Protein AF-A0A424P9Z9-F1 (afdb_monomer_lite)

Foldseek 3Di:
DVCVVVVHDPQVVCVQLVHPGCLVVVCVVVVHDHDPSSLVSCCVRPVVDDSQCVVQPPNRPCVVVVVVVVVVVVVVVVVVVVVVVPD

Radius of gyration: 18.65 Å; chains: 1; bounding box: 40×19×55 Å

pLDDT: mean 87.25, std 9.11, range [45.72, 95.5]

Structure (mmCIF, N/CA/C/O backbone):
data_AF-A0A424P9Z9-F1
#
_entry.id   AF-A0A424P9Z9-F1
#
loop_
_atom_site.group_PDB
_atom_site.id
_atom_site.type_symbol
_atom_site.label_atom_id
_atom_site.label_alt_id
_atom_site.label_comp_id
_atom_site.label_asym_id
_atom_site.label_entity_id
_atom_site.label_seq_id
_atom_site.pdbx_PDB_ins_code
_atom_site.Cartn_x
_atom_site.Cartn_y
_atom_site.Cartn_z
_atom_site.occupancy
_atom_site.B_iso_or_equiv
_atom_site.auth_seq_id
_atom_site.auth_comp_id
_atom_site.auth_asym_id
_atom_site.auth_atom_id
_atom_site.pdbx_PDB_model_num
ATOM 1 N N . MET A 1 1 ? 0.838 8.889 -0.546 1.00 72.38 1 MET A N 1
ATOM 2 C CA . MET A 1 1 ? 1.410 7.705 -1.234 1.00 72.38 1 MET A CA 1
ATOM 3 C C . MET A 1 1 ? 2.351 7.040 -0.249 1.00 72.38 1 MET A C 1
ATOM 5 O O . MET A 1 1 ? 3.078 7.777 0.401 1.00 72.38 1 MET A O 1
ATOM 9 N N . ILE A 1 2 ? 2.330 5.711 -0.129 1.00 85.56 2 ILE A N 1
ATOM 10 C CA . ILE A 1 2 ? 3.037 4.944 0.921 1.00 85.56 2 ILE A CA 1
ATOM 11 C C . ILE A 1 2 ? 4.490 5.403 1.104 1.00 85.56 2 ILE A C 1
ATOM 13 O O . ILE A 1 2 ? 4.909 5.700 2.210 1.00 85.56 2 ILE A O 1
ATOM 17 N N . ILE A 1 3 ? 5.213 5.598 0.001 1.00 89.06 3 ILE A N 1
ATOM 18 C CA . ILE A 1 3 ? 6.602 6.086 -0.032 1.00 89.06 3 ILE A CA 1
ATOM 19 C C . ILE A 1 3 ? 6.798 7.395 0.758 1.00 89.06 3 ILE A C 1
ATOM 21 O O . ILE A 1 3 ? 7.766 7.526 1.500 1.00 89.06 3 ILE A O 1
ATOM 25 N N . LYS A 1 4 ? 5.862 8.348 0.629 1.00 87.44 4 LYS A N 1
ATOM 26 C CA . LYS A 1 4 ? 5.898 9.628 1.356 1.00 87.44 4 LYS A CA 1
ATOM 27 C C . LYS A 1 4 ? 5.578 9.445 2.839 1.00 87.44 4 LYS A C 1
ATOM 29 O O . LYS A 1 4 ? 6.238 10.049 3.671 1.00 87.44 4 LYS A O 1
ATOM 34 N N . ASN A 1 5 ? 4.581 8.620 3.158 1.00 90.00 5 ASN A N 1
ATOM 35 C CA . ASN A 1 5 ? 4.153 8.383 4.539 1.00 90.00 5 ASN A CA 1
ATOM 36 C C . ASN A 1 5 ? 5.225 7.641 5.350 1.00 90.00 5 ASN A C 1
ATOM 38 O O . ASN A 1 5 ? 5.408 7.914 6.527 1.00 90.00 5 ASN A O 1
ATOM 42 N N . GLU A 1 6 ? 5.947 6.731 4.701 1.00 91.56 6 GLU A N 1
ATOM 43 C CA . GLU A 1 6 ? 7.033 5.951 5.297 1.00 91.56 6 GLU A CA 1
ATOM 44 C C . GLU A 1 6 ? 8.388 6.680 5.239 1.00 91.56 6 GLU A C 1
ATOM 46 O O . GLU A 1 6 ? 9.378 6.161 5.744 1.00 91.56 6 GLU A O 1
ATOM 51 N N . ASN A 1 7 ? 8.448 7.862 4.611 1.00 93.44 7 ASN A N 1
ATOM 52 C CA . ASN A 1 7 ? 9.656 8.669 4.415 1.00 93.44 7 ASN A CA 1
ATOM 53 C C . ASN A 1 7 ? 10.858 7.882 3.846 1.00 93.44 7 ASN A C 1
ATOM 55 O O . ASN A 1 7 ? 11.980 7.950 4.347 1.00 93.44 7 ASN A O 1
ATOM 59 N N . ILE A 1 8 ? 10.620 7.112 2.783 1.00 93.50 8 ILE A N 1
ATOM 60 C CA . ILE A 1 8 ? 11.632 6.287 2.104 1.00 93.50 8 ILE A CA 1
ATOM 61 C C . ILE A 1 8 ? 11.702 6.623 0.617 1.00 93.50 8 ILE A C 1
ATOM 63 O O . ILE A 1 8 ? 10.766 7.169 0.045 1.00 93.50 8 ILE A O 1
ATOM 67 N N . SER A 1 9 ? 12.804 6.278 -0.050 1.00 92.50 9 SER A N 1
ATOM 68 C CA . SER A 1 9 ? 12.895 6.406 -1.510 1.00 92.50 9 SER A CA 1
ATOM 69 C C . SER A 1 9 ? 12.152 5.272 -2.227 1.00 92.50 9 SER A C 1
ATOM 71 O O . SER A 1 9 ? 11.955 4.193 -1.668 1.00 92.50 9 SER A O 1
ATOM 73 N N . VAL A 1 10 ? 11.799 5.474 -3.504 1.00 90.50 10 VAL A N 1
ATOM 74 C CA . VAL A 1 10 ? 11.210 4.419 -4.360 1.00 90.50 10 VAL A CA 1
ATOM 75 C C . VAL A 1 10 ? 12.104 3.177 -4.393 1.00 90.50 10 VAL A C 1
ATOM 77 O O . VAL A 1 10 ? 11.622 2.064 -4.218 1.00 90.50 10 VAL A O 1
ATOM 80 N N . ALA A 1 11 ? 13.419 3.363 -4.530 1.00 90.81 11 ALA A N 1
ATOM 81 C CA . ALA A 1 11 ? 14.373 2.258 -4.539 1.00 90.81 11 ALA A CA 1
ATOM 82 C C . ALA A 1 11 ? 14.429 1.517 -3.191 1.00 90.81 11 ALA A C 1
ATOM 84 O O . ALA A 1 11 ? 14.556 0.295 -3.160 1.00 90.81 11 ALA A O 1
ATOM 85 N N . ALA A 1 12 ? 14.341 2.237 -2.067 1.00 91.69 12 ALA A N 1
ATOM 86 C CA . ALA A 1 12 ? 14.277 1.612 -0.748 1.00 91.69 12 ALA A CA 1
ATOM 87 C C . ALA A 1 12 ? 12.973 0.824 -0.560 1.00 91.69 12 ALA A C 1
ATOM 89 O O . ALA A 1 12 ? 13.009 -0.284 -0.029 1.00 91.69 12 ALA A O 1
ATOM 90 N N . PHE A 1 13 ? 11.853 1.356 -1.052 1.00 92.81 13 PHE A N 1
ATOM 91 C CA . PHE A 1 13 ? 10.563 0.674 -1.046 1.00 92.81 13 PHE A CA 1
ATOM 92 C C . PHE A 1 13 ? 10.595 -0.622 -1.864 1.00 92.81 13 PHE A C 1
ATOM 94 O O . PHE A 1 13 ? 10.247 -1.671 -1.334 1.00 92.81 13 PHE A O 1
ATOM 101 N N . GLU A 1 14 ? 11.087 -0.577 -3.109 1.00 91.50 14 GLU A N 1
ATOM 102 C CA . GLU A 1 14 ? 11.216 -1.760 -3.976 1.00 91.50 14 GLU A CA 1
ATOM 103 C C . GLU A 1 14 ? 12.064 -2.861 -3.326 1.00 91.50 14 GLU A C 1
ATOM 105 O O . GLU A 1 14 ? 11.666 -4.026 -3.323 1.00 91.50 14 GLU A O 1
ATOM 110 N N . ARG A 1 15 ? 13.192 -2.488 -2.702 1.00 91.62 15 ARG A N 1
ATOM 111 C CA . ARG A 1 15 ? 14.024 -3.433 -1.940 1.00 91.62 15 ARG A CA 1
ATOM 112 C C . ARG A 1 15 ? 13.276 -4.030 -0.751 1.00 91.62 15 ARG A C 1
ATOM 114 O O . ARG A 1 15 ? 13.382 -5.228 -0.520 1.00 91.62 15 ARG A O 1
ATOM 121 N N . LYS A 1 16 ? 12.529 -3.212 -0.002 1.00 91.50 16 LYS A N 1
ATOM 122 C CA . LYS A 1 16 ? 11.817 -3.648 1.208 1.00 91.50 16 LYS A CA 1
ATOM 123 C C . LYS A 1 16 ? 10.703 -4.651 0.906 1.00 91.50 16 LYS A C 1
ATOM 125 O O . LYS A 1 16 ? 10.500 -5.560 1.701 1.00 91.50 16 LYS A O 1
ATOM 130 N N . ILE A 1 17 ? 10.019 -4.507 -0.227 1.00 91.81 17 ILE A N 1
ATOM 131 C CA . ILE A 1 17 ? 8.957 -5.434 -0.653 1.00 91.81 17 ILE A CA 1
ATOM 132 C C . ILE A 1 17 ? 9.469 -6.568 -1.557 1.00 91.81 17 ILE A C 1
ATOM 134 O O . ILE A 1 17 ? 8.673 -7.353 -2.063 1.00 91.81 17 ILE A O 1
ATOM 138 N N . GLY A 1 18 ? 10.783 -6.640 -1.799 1.00 88.56 18 GLY A N 1
ATOM 139 C CA . GLY A 1 18 ? 11.409 -7.729 -2.553 1.00 88.56 18 GLY A CA 1
ATOM 140 C C . GLY A 1 18 ? 11.001 -7.808 -4.026 1.00 88.56 18 GLY A C 1
ATOM 141 O O . GLY A 1 18 ? 11.009 -8.894 -4.599 1.00 88.56 18 GLY A O 1
ATOM 142 N N . VAL A 1 19 ? 10.630 -6.686 -4.650 1.00 85.69 19 VAL A N 1
ATOM 143 C CA . VAL A 1 19 ? 10.266 -6.653 -6.078 1.00 85.69 19 VAL A CA 1
ATOM 144 C C . VAL A 1 19 ? 11.461 -6.255 -6.931 1.00 85.69 19 VAL A C 1
ATOM 146 O O . VAL A 1 19 ? 12.377 -5.573 -6.467 1.00 85.69 19 VAL A O 1
ATOM 149 N N . GLY A 1 20 ? 11.457 -6.677 -8.199 1.00 78.31 20 GLY A N 1
ATOM 150 C CA . GLY A 1 20 ? 12.536 -6.371 -9.135 1.00 78.31 20 GLY A CA 1
ATOM 151 C C . GLY A 1 20 ? 12.821 -4.870 -9.190 1.00 78.31 20 GLY A C 1
ATOM 152 O O . GLY A 1 20 ? 11.888 -4.062 -9.275 1.00 78.31 20 GLY A O 1
ATOM 153 N N . ARG A 1 21 ? 14.110 -4.504 -9.149 1.00 73.75 21 ARG A N 1
ATOM 154 C CA . ARG A 1 21 ? 14.573 -3.113 -9.282 1.00 73.75 21 ARG A CA 1
ATOM 15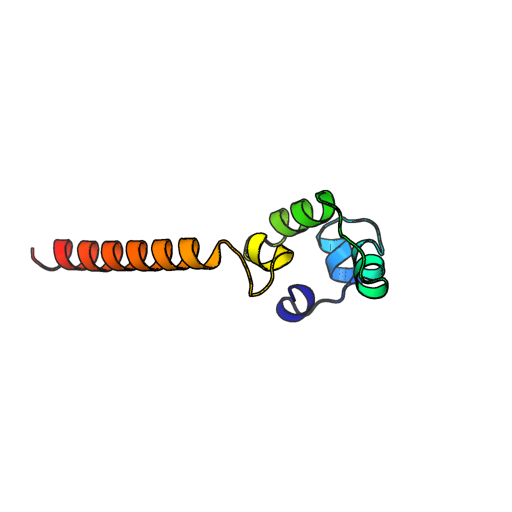5 C C . ARG A 1 21 ? 13.875 -2.459 -10.475 1.00 73.75 21 ARG A C 1
ATOM 157 O O . ARG A 1 21 ? 13.876 -3.015 -11.569 1.00 73.75 21 ARG A O 1
ATOM 164 N N . ASN A 1 22 ? 13.318 -1.273 -10.262 1.00 80.44 22 ASN A N 1
ATOM 165 C CA . ASN A 1 22 ? 12.590 -0.466 -11.240 1.00 80.44 22 ASN A CA 1
ATOM 166 C C . ASN A 1 22 ? 11.181 -0.938 -11.625 1.00 80.44 22 ASN A C 1
ATOM 168 O O . ASN A 1 22 ? 10.596 -0.323 -12.521 1.00 80.44 22 ASN A O 1
ATOM 172 N N . SER A 1 23 ? 10.611 -1.965 -10.987 1.00 82.94 23 SER A N 1
ATOM 173 C CA . SER A 1 23 ? 9.230 -2.391 -11.272 1.00 82.94 23 SER A CA 1
ATOM 174 C C . SER A 1 23 ? 8.228 -1.274 -10.977 1.00 82.94 23 SER A C 1
ATOM 176 O O . SER A 1 23 ? 7.373 -0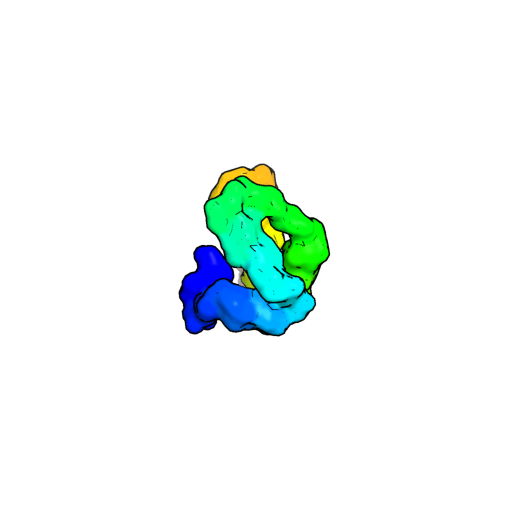.956 -11.800 1.00 82.94 23 SER A O 1
ATOM 178 N N . LEU A 1 24 ? 8.369 -0.627 -9.820 1.00 88.00 24 LEU A N 1
ATOM 179 C CA . LEU A 1 24 ? 7.524 0.489 -9.422 1.00 88.00 24 LEU A CA 1
ATOM 180 C C . LEU A 1 24 ? 8.021 1.798 -10.039 1.00 88.00 24 LEU A C 1
ATOM 182 O O . LEU A 1 24 ? 7.215 2.583 -10.527 1.00 88.00 24 LEU A O 1
ATOM 186 N N . SER A 1 25 ? 9.337 2.027 -10.069 1.00 87.06 25 SER A N 1
ATOM 187 C CA . SER A 1 25 ? 9.919 3.241 -10.663 1.00 87.06 25 SER A CA 1
ATOM 188 C C . SER A 1 25 ? 9.521 3.414 -12.134 1.00 87.06 25 SER A C 1
ATOM 190 O O . SER A 1 25 ? 9.128 4.504 -12.554 1.00 87.06 25 SER A O 1
ATOM 192 N N . SER A 1 26 ? 9.557 2.333 -12.919 1.00 87.75 26 SER A N 1
ATOM 193 C CA . SER A 1 26 ? 9.148 2.373 -14.327 1.00 87.75 26 SER A CA 1
ATOM 194 C C . SER A 1 26 ? 7.644 2.541 -14.477 1.00 87.75 26 SER A C 1
ATOM 196 O O . SER A 1 26 ? 7.225 3.331 -15.318 1.00 87.75 26 SER A O 1
ATOM 198 N N . ALA A 1 27 ? 6.840 1.880 -13.638 1.00 89.00 27 ALA A N 1
ATOM 199 C CA . ALA A 1 27 ? 5.390 2.048 -13.666 1.00 89.00 27 ALA A CA 1
ATOM 200 C C . ALA A 1 27 ? 4.967 3.492 -13.359 1.00 89.00 27 ALA A C 1
ATOM 202 O O . ALA A 1 27 ? 4.142 4.060 -14.071 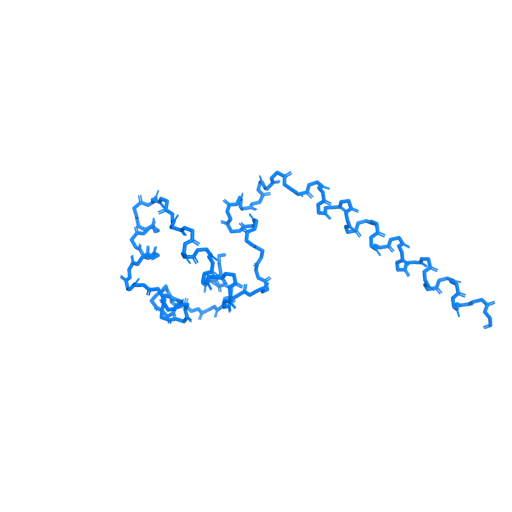1.00 89.00 27 ALA A O 1
ATOM 203 N N . LEU A 1 28 ? 5.594 4.124 -12.360 1.00 87.69 28 LEU A N 1
ATOM 204 C CA . LEU A 1 28 ? 5.352 5.526 -12.014 1.00 87.69 28 LEU A CA 1
ATOM 205 C C . LEU A 1 28 ? 5.782 6.479 -13.133 1.00 87.69 28 LEU A C 1
ATOM 207 O O . LEU A 1 28 ? 5.033 7.392 -13.474 1.00 87.69 28 LEU A O 1
ATOM 211 N N . ARG A 1 29 ? 6.967 6.263 -13.720 1.00 89.81 29 ARG A N 1
ATOM 212 C CA . ARG A 1 29 ? 7.489 7.097 -14.814 1.00 89.81 29 ARG A CA 1
ATOM 213 C C . ARG A 1 29 ? 6.621 7.005 -16.069 1.00 89.81 29 ARG A C 1
ATOM 215 O O . ARG A 1 29 ? 6.335 8.025 -16.686 1.00 89.81 29 ARG A O 1
ATOM 222 N N . ASN A 1 30 ? 6.196 5.796 -16.425 1.00 92.12 30 ASN A N 1
ATOM 223 C CA . ASN A 1 30 ? 5.467 5.526 -17.663 1.00 92.12 30 ASN A CA 1
ATOM 224 C C . ASN A 1 30 ? 3.944 5.628 -17.500 1.00 92.12 30 ASN A C 1
ATOM 226 O O . ASN A 1 30 ? 3.225 5.450 -18.479 1.00 92.12 30 ASN A O 1
ATOM 230 N N . LYS A 1 31 ? 3.446 5.880 -16.280 1.00 87.69 31 LYS A N 1
ATOM 231 C CA . LYS A 1 31 ? 2.015 5.832 -15.934 1.00 87.69 31 LYS A CA 1
ATOM 232 C C . LYS A 1 31 ? 1.354 4.512 -16.364 1.00 87.69 31 LYS A C 1
ATOM 234 O O . LYS A 1 31 ? 0.230 4.507 -16.857 1.00 87.69 31 LYS A O 1
ATOM 239 N N . SER A 1 32 ? 2.067 3.397 -16.211 1.00 88.94 32 SER A N 1
ATOM 240 C CA . SER A 1 32 ? 1.593 2.077 -16.632 1.00 88.94 32 SER A CA 1
ATOM 241 C C . SER A 1 32 ? 0.943 1.306 -15.485 1.00 88.94 32 SER A C 1
ATOM 243 O O . SER A 1 32 ? 1.153 1.606 -14.308 1.00 88.94 32 SER A O 1
ATOM 245 N N . SER A 1 33 ? 0.195 0.259 -15.831 1.00 88.25 33 SER A N 1
ATOM 246 C CA . SER A 1 33 ? -0.351 -0.686 -14.859 1.00 88.25 33 SER A CA 1
ATOM 247 C C . SER A 1 33 ? 0.752 -1.348 -14.031 1.00 88.25 33 SER A C 1
ATOM 249 O O . SER A 1 33 ? 1.856 -1.601 -14.522 1.00 88.25 33 SER A O 1
ATOM 251 N N . ILE A 1 34 ? 0.418 -1.688 -12.790 1.00 87.62 34 ILE A N 1
ATOM 252 C CA . ILE A 1 34 ? 1.249 -2.511 -11.911 1.00 87.62 34 ILE A CA 1
ATOM 253 C C . ILE A 1 34 ? 0.755 -3.959 -11.901 1.00 87.62 34 ILE A C 1
ATOM 255 O O . ILE A 1 34 ? -0.418 -4.224 -12.155 1.00 87.62 34 ILE A O 1
ATOM 259 N N . SER A 1 35 ? 1.642 -4.908 -11.598 1.00 88.25 35 SER A N 1
ATOM 260 C CA . SER A 1 35 ? 1.266 -6.320 -11.508 1.00 88.25 35 SER A CA 1
ATOM 261 C C . SER A 1 35 ? 0.545 -6.643 -10.194 1.00 88.25 35 SER A C 1
ATOM 263 O O . SER A 1 35 ? 0.790 -6.025 -9.155 1.00 88.25 35 SER A O 1
ATOM 265 N N . HIS A 1 36 ? -0.292 -7.682 -10.213 1.00 89.56 36 HIS A N 1
ATOM 266 C CA . HIS A 1 36 ? -0.920 -8.219 -9.001 1.00 89.56 36 HIS A CA 1
ATOM 267 C C . HIS A 1 36 ? 0.120 -8.725 -7.980 1.00 89.56 36 HIS A C 1
ATOM 269 O O . HIS A 1 36 ? -0.104 -8.634 -6.777 1.00 89.56 36 HIS A O 1
ATOM 275 N N . ILE A 1 37 ? 1.286 -9.193 -8.445 1.00 90.88 37 ILE A N 1
ATOM 276 C CA . ILE A 1 37 ? 2.407 -9.606 -7.586 1.00 90.88 37 ILE A CA 1
ATOM 277 C C . ILE A 1 37 ? 2.917 -8.413 -6.770 1.00 90.88 37 ILE A C 1
ATOM 279 O O . ILE A 1 37 ? 3.130 -8.544 -5.567 1.00 90.88 37 ILE A O 1
ATOM 283 N N . LEU A 1 38 ? 3.067 -7.238 -7.396 1.00 90.12 38 LEU A N 1
ATOM 284 C CA . LEU A 1 38 ? 3.473 -6.019 -6.694 1.00 90.12 38 LEU A CA 1
ATOM 285 C C . LEU A 1 38 ? 2.454 -5.650 -5.609 1.00 90.12 38 LEU A C 1
ATOM 287 O O . LEU A 1 38 ? 2.847 -5.389 -4.476 1.00 90.12 38 LEU A O 1
ATOM 291 N N . LEU A 1 39 ? 1.156 -5.689 -5.927 1.00 91.44 39 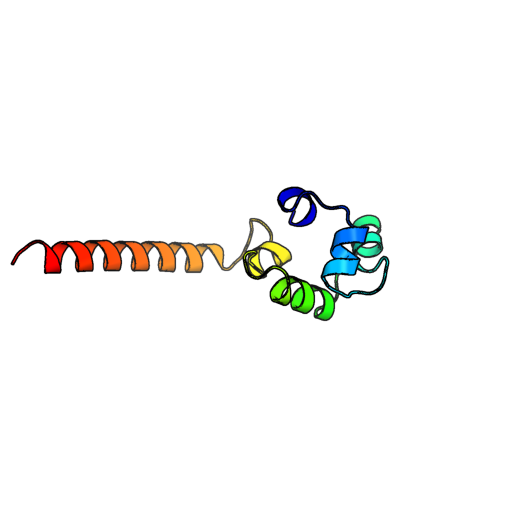LEU A N 1
ATOM 292 C CA . LEU A 1 39 ? 0.089 -5.435 -4.952 1.00 91.44 39 LEU A CA 1
ATOM 293 C C . LEU A 1 39 ? 0.134 -6.416 -3.772 1.00 91.44 39 LEU A C 1
ATOM 295 O O . LEU A 1 39 ? 0.056 -5.986 -2.621 1.00 91.44 39 LEU A O 1
ATOM 299 N N . ALA A 1 40 ? 0.325 -7.711 -4.035 1.00 93.50 40 ALA A N 1
ATOM 300 C CA . ALA A 1 40 ? 0.437 -8.727 -2.990 1.00 93.50 40 ALA A CA 1
ATOM 301 C C . ALA A 1 40 ? 1.644 -8.481 -2.069 1.00 93.50 40 ALA A C 1
ATOM 303 O O . ALA A 1 40 ? 1.518 -8.568 -0.846 1.00 93.50 40 ALA A O 1
ATOM 304 N N . GLN A 1 41 ? 2.801 -8.110 -2.630 1.00 94.00 41 GLN A N 1
ATOM 305 C CA . GLN A 1 41 ? 3.985 -7.775 -1.832 1.00 94.00 41 GLN A CA 1
ATOM 306 C C . GLN A 1 41 ? 3.777 -6.513 -0.992 1.00 94.00 41 GLN A C 1
ATOM 308 O O . GLN A 1 41 ? 4.166 -6.480 0.175 1.00 94.00 41 GLN A O 1
ATOM 313 N N . ILE A 1 42 ? 3.108 -5.493 -1.539 1.00 93.12 42 ILE A N 1
ATOM 314 C CA . ILE A 1 42 ? 2.745 -4.305 -0.761 1.00 93.12 42 ILE A CA 1
ATOM 315 C C . ILE A 1 42 ? 1.831 -4.706 0.401 1.00 93.12 42 ILE A C 1
ATOM 317 O O . ILE A 1 42 ? 2.143 -4.371 1.538 1.00 93.12 42 ILE A O 1
ATOM 321 N N . SER A 1 43 ? 0.775 -5.489 0.156 1.00 94.38 43 SER A N 1
ATOM 322 C CA . SER A 1 43 ? -0.137 -5.951 1.215 1.00 94.38 43 SER A CA 1
ATOM 323 C C . SER A 1 43 ? 0.586 -6.712 2.325 1.00 94.38 43 SER A C 1
ATOM 325 O O . SER A 1 43 ? 0.258 -6.554 3.498 1.00 94.38 43 SER A O 1
ATOM 327 N N . LYS A 1 44 ? 1.564 -7.547 1.959 1.00 94.94 44 LYS A N 1
ATOM 328 C CA . LYS A 1 44 ? 2.331 -8.369 2.900 1.00 94.94 44 LYS A CA 1
ATOM 329 C C . LYS A 1 44 ? 3.258 -7.535 3.787 1.00 94.94 44 LYS A C 1
ATOM 331 O O . LYS A 1 44 ? 3.378 -7.814 4.975 1.00 94.94 44 LYS A O 1
ATOM 336 N N . HIS A 1 45 ? 3.934 -6.541 3.215 1.00 94.88 45 HIS A N 1
ATOM 337 C CA . HIS A 1 45 ? 4.956 -5.752 3.914 1.00 94.88 45 HIS A CA 1
ATOM 338 C C . HIS A 1 45 ? 4.418 -4.460 4.547 1.00 94.88 45 HIS A C 1
ATOM 340 O O . HIS A 1 45 ? 5.082 -3.877 5.405 1.00 94.88 45 HIS A O 1
ATOM 346 N N . TYR A 1 46 ? 3.238 -4.016 4.119 1.00 93.94 46 TYR A N 1
ATOM 347 C CA . TYR A 1 46 ? 2.593 -2.771 4.525 1.00 93.94 46 TYR A CA 1
ATOM 348 C C . TYR A 1 46 ? 1.100 -2.988 4.845 1.00 93.94 46 TYR A C 1
ATOM 350 O O . TYR A 1 46 ? 0.243 -2.322 4.256 1.00 93.94 46 TYR A O 1
ATOM 358 N N . PRO A 1 47 ? 0.762 -3.904 5.776 1.00 93.75 47 PRO A N 1
ATOM 359 C CA . PRO A 1 47 ? -0.623 -4.297 6.059 1.00 93.75 47 PRO A CA 1
ATOM 360 C C . PRO A 1 47 ? -1.484 -3.162 6.633 1.00 93.75 47 PRO A C 1
ATOM 362 O O . PRO A 1 47 ? -2.708 -3.236 6.597 1.00 93.75 47 PRO A O 1
ATOM 365 N N . GLN A 1 48 ? -0.865 -2.097 7.148 1.00 93.25 48 GLN A N 1
ATOM 366 C CA . GLN A 1 48 ? -1.566 -0.907 7.627 1.00 93.25 48 GLN A CA 1
ATOM 367 C C . GLN A 1 48 ? -2.198 -0.079 6.497 1.00 93.25 48 GLN A C 1
ATOM 369 O O . GLN A 1 48 ? -3.047 0.771 6.764 1.00 93.25 48 GLN A O 1
ATOM 374 N N . TYR A 1 49 ? -1.793 -0.299 5.243 1.00 92.06 49 TYR A N 1
ATOM 375 C CA . TYR A 1 49 ? -2.355 0.397 4.093 1.00 92.06 49 TYR A CA 1
ATOM 376 C C . TYR A 1 49 ? -3.386 -0.478 3.388 1.00 92.06 49 TYR A C 1
ATOM 378 O O . TYR A 1 49 ? -3.118 -1.613 3.003 1.00 92.06 49 TYR A O 1
ATOM 386 N N . SER A 1 50 ? -4.568 0.091 3.170 1.00 89.81 50 SER A N 1
ATOM 387 C CA . SER A 1 50 ? -5.639 -0.576 2.437 1.00 89.81 50 SER A CA 1
ATOM 388 C C . SER A 1 50 ? -5.262 -0.769 0.966 1.00 89.81 50 SER A C 1
ATOM 390 O O . SER A 1 50 ? -4.970 0.201 0.265 1.00 89.81 50 SER A O 1
ATOM 392 N N . ILE A 1 51 ? -5.331 -2.013 0.484 1.00 90.00 51 ILE A N 1
ATOM 393 C CA . ILE A 1 51 ? -5.167 -2.338 -0.942 1.00 90.00 51 ILE A CA 1
ATOM 394 C C . ILE A 1 51 ? -6.232 -1.647 -1.789 1.00 90.00 51 ILE A C 1
ATOM 396 O O . ILE A 1 51 ? -5.926 -1.143 -2.865 1.00 90.00 51 ILE A O 1
ATOM 400 N N . ASP A 1 52 ? -7.449 -1.542 -1.267 1.00 90.69 52 ASP A N 1
ATOM 401 C CA . ASP A 1 52 ? -8.540 -0.822 -1.913 1.00 90.69 52 ASP A CA 1
ATOM 402 C C . ASP A 1 52 ? -8.177 0.651 -2.177 1.00 90.69 52 ASP A C 1
ATOM 404 O O . ASP A 1 52 ? -8.306 1.138 -3.299 1.00 90.69 52 ASP A O 1
ATOM 408 N N . TRP A 1 53 ? -7.586 1.331 -1.188 1.00 90.12 53 TRP A N 1
ATOM 409 C CA . TRP A 1 53 ? -7.101 2.705 -1.358 1.00 90.12 53 TRP A CA 1
ATOM 410 C C . TRP A 1 53 ? -5.923 2.801 -2.339 1.00 90.12 53 TRP A C 1
ATOM 412 O O . TRP A 1 53 ? -5.781 3.798 -3.042 1.00 90.12 53 TRP A O 1
ATOM 422 N N . ILE A 1 54 ? -5.065 1.780 -2.411 1.00 89.38 54 ILE A N 1
ATOM 423 C CA . ILE A 1 54 ? -3.941 1.754 -3.361 1.00 89.38 54 ILE A CA 1
ATOM 424 C C . ILE A 1 54 ? -4.445 1.644 -4.805 1.00 89.38 54 ILE A C 1
ATOM 426 O O . ILE A 1 54 ? -3.875 2.285 -5.687 1.00 89.38 54 ILE A O 1
ATOM 430 N N . VAL A 1 55 ? -5.492 0.848 -5.046 1.00 89.75 55 VAL A N 1
ATOM 431 C CA . VAL A 1 55 ? -6.042 0.611 -6.391 1.00 89.75 55 VAL A CA 1
ATOM 432 C C . VAL A 1 55 ? -6.962 1.747 -6.834 1.00 89.75 55 VAL A C 1
ATOM 434 O O . VAL A 1 55 ? -6.823 2.235 -7.952 1.00 89.75 55 VAL A O 1
ATOM 437 N N . TYR A 1 56 ? -7.877 2.185 -5.968 1.00 90.38 56 TYR A N 1
ATOM 438 C CA . TYR A 1 56 ? -8.933 3.135 -6.336 1.00 90.38 56 TYR A CA 1
ATOM 439 C C . TYR A 1 56 ? -8.698 4.562 -5.829 1.00 90.38 56 TYR A C 1
ATOM 441 O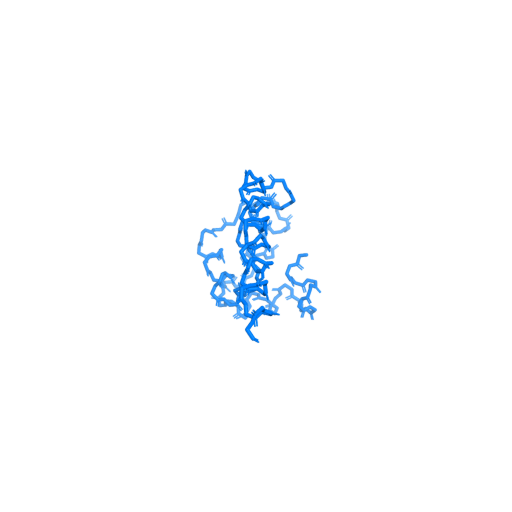 O . TYR A 1 56 ? -9.421 5.488 -6.194 1.00 90.38 56 TYR A O 1
ATOM 449 N N . GLY A 1 57 ? -7.695 4.780 -4.977 1.00 86.19 57 GLY A N 1
ATOM 450 C CA . GLY A 1 57 ? -7.469 6.082 -4.364 1.00 86.19 57 GLY A CA 1
ATOM 451 C C . GLY A 1 57 ? -8.634 6.496 -3.462 1.00 86.19 57 GLY A C 1
ATOM 452 O O . GLY A 1 57 ? -9.093 5.728 -2.619 1.00 86.19 57 GLY A O 1
ATOM 453 N N . LYS A 1 58 ? -9.080 7.749 -3.601 1.00 84.50 58 LYS A N 1
ATOM 454 C CA . LYS A 1 58 ? -10.201 8.296 -2.816 1.00 84.50 58 LYS A CA 1
ATOM 455 C C . LYS A 1 58 ? -11.572 7.911 -3.373 1.00 84.50 58 LYS A C 1
ATOM 457 O O . LYS A 1 58 ? -12.552 8.024 -2.648 1.00 84.50 58 LYS A O 1
ATOM 462 N N . ASP A 1 59 ? -11.625 7.423 -4.607 1.00 87.38 59 ASP A N 1
ATOM 463 C CA . ASP A 1 59 ? -12.864 7.160 -5.340 1.00 87.38 59 ASP A CA 1
ATOM 464 C C . ASP A 1 59 ? -13.224 5.669 -5.308 1.00 87.38 59 ASP A C 1
ATOM 466 O O . ASP A 1 59 ? -13.735 5.103 -6.273 1.00 87.38 59 ASP A O 1
ATOM 470 N N . SER A 1 60 ? -12.924 5.002 -4.190 1.00 90.00 60 SER A N 1
ATOM 471 C CA . SER A 1 60 ? -13.211 3.579 -4.041 1.00 90.00 60 SER A CA 1
ATOM 472 C C . SER A 1 60 ? -14.714 3.306 -4.141 1.00 90.00 60 SER A C 1
ATOM 474 O O . SER A 1 60 ? -15.495 3.927 -3.404 1.00 90.00 60 SER A O 1
ATOM 476 N N . PRO A 1 61 ? -15.140 2.321 -4.956 1.00 90.38 61 PRO A N 1
ATOM 477 C CA . PRO A 1 61 ? -16.538 1.903 -4.999 1.00 90.38 61 PRO A CA 1
ATOM 478 C C . PRO A 1 61 ? -16.995 1.289 -3.665 1.00 90.38 61 PRO A C 1
ATOM 480 O O . PRO A 1 61 ? -18.189 1.232 -3.377 1.00 90.38 61 PRO A O 1
ATOM 483 N N . HIS A 1 62 ? -16.056 0.875 -2.810 1.00 89.06 62 HIS A N 1
ATOM 484 C CA . HIS A 1 62 ? -16.330 0.259 -1.514 1.00 89.06 62 HIS A CA 1
ATOM 485 C C . HIS A 1 62 ? -16.460 1.276 -0.373 1.00 89.06 62 HIS A C 1
ATOM 487 O O . HIS A 1 62 ? -16.800 0.892 0.750 1.00 89.06 62 HIS A O 1
ATOM 493 N N . THR A 1 63 ? -16.243 2.570 -0.639 1.00 87.56 63 THR A N 1
ATOM 494 C CA . THR A 1 63 ? -16.295 3.642 0.372 1.00 87.56 63 THR A CA 1
ATOM 495 C C . THR A 1 63 ? -17.592 3.598 1.174 1.00 87.56 63 THR A C 1
ATOM 497 O O . THR A 1 63 ? -17.570 3.629 2.405 1.00 87.56 63 THR A O 1
ATOM 500 N N . ARG A 1 64 ? -18.734 3.431 0.494 1.00 87.62 64 ARG A N 1
ATOM 501 C CA . ARG A 1 64 ? -20.045 3.411 1.151 1.00 87.62 64 ARG A CA 1
ATOM 502 C C . ARG A 1 64 ? -20.206 2.237 2.117 1.00 87.62 64 ARG A C 1
ATOM 504 O O . ARG A 1 64 ? -20.742 2.406 3.213 1.00 87.62 64 ARG A O 1
ATOM 511 N N . SER A 1 65 ? -19.728 1.060 1.725 1.00 90.81 65 SER A N 1
ATOM 512 C CA . SER A 1 65 ? -19.755 -0.143 2.559 1.00 90.81 65 SER A CA 1
ATOM 513 C C . SER A 1 65 ? -18.857 0.018 3.787 1.00 90.81 65 SER A C 1
ATOM 515 O O . SER A 1 65 ? -19.266 -0.313 4.899 1.00 90.81 65 SER A O 1
ATOM 517 N N . ILE A 1 66 ? -17.664 0.596 3.610 1.00 88.00 66 ILE A N 1
ATOM 518 C CA . ILE A 1 66 ? -16.732 0.890 4.709 1.00 88.00 66 ILE A CA 1
ATOM 519 C C . ILE A 1 66 ? -17.361 1.882 5.699 1.00 88.00 66 ILE A C 1
ATOM 521 O O . ILE A 1 66 ? -17.324 1.652 6.909 1.00 88.00 66 ILE A O 1
ATOM 525 N N . GLU A 1 67 ? -17.990 2.955 5.214 1.00 90.44 67 GLU A N 1
ATOM 526 C CA . GLU A 1 67 ? -18.702 3.918 6.063 1.00 90.44 67 GLU A CA 1
ATOM 527 C C . GLU A 1 67 ? -19.806 3.259 6.892 1.00 90.44 67 GLU A C 1
ATOM 529 O O . GLU A 1 67 ? -19.938 3.540 8.088 1.00 90.44 67 GLU A O 1
ATOM 534 N N . LEU A 1 68 ? -20.601 2.387 6.269 1.00 93.75 68 LEU A N 1
ATOM 535 C CA . LEU A 1 68 ? -21.672 1.668 6.947 1.00 93.75 68 LEU A CA 1
ATOM 536 C C . LEU A 1 68 ? -21.113 0.763 8.051 1.00 93.75 68 LEU A C 1
ATOM 538 O O . LEU A 1 68 ? -21.579 0.836 9.187 1.00 93.75 68 LEU A O 1
ATOM 542 N N . LEU A 1 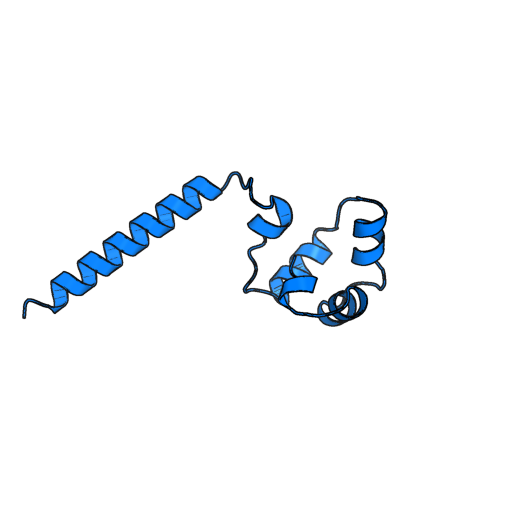69 ? -20.071 -0.019 7.756 1.00 93.69 69 LEU A N 1
ATOM 543 C CA . LEU A 1 69 ? -19.405 -0.876 8.742 1.00 93.69 69 LEU A CA 1
ATOM 544 C C . LEU A 1 69 ? -18.850 -0.069 9.921 1.00 93.69 69 LEU A C 1
ATOM 546 O O . LEU A 1 69 ? -18.988 -0.473 11.076 1.00 93.69 69 LEU A O 1
ATOM 550 N N . LEU A 1 70 ? -18.266 1.104 9.663 1.00 92.75 70 LEU A N 1
ATOM 551 C CA . LEU A 1 70 ? -17.773 1.984 10.721 1.00 92.75 70 LEU A CA 1
ATOM 552 C C . LEU A 1 70 ? -18.903 2.534 11.597 1.00 92.75 70 LEU A C 1
ATOM 554 O O . LEU A 1 70 ? -18.716 2.637 12.811 1.00 92.75 70 LEU A O 1
ATOM 558 N N . LYS A 1 71 ? -20.057 2.879 11.010 1.00 94.44 71 LYS A N 1
ATOM 559 C CA . LYS A 1 71 ? -21.251 3.303 11.760 1.00 94.44 71 LYS A CA 1
ATOM 560 C C . LYS A 1 71 ? -21.787 2.168 12.626 1.00 94.44 71 LYS A C 1
ATOM 562 O O . LYS A 1 71 ? -21.970 2.372 13.821 1.00 94.44 71 LYS A O 1
ATOM 567 N N . ILE A 1 72 ? -21.947 0.976 12.055 1.00 95.50 72 ILE A N 1
ATOM 568 C CA . ILE A 1 72 ? -22.396 -0.223 12.773 1.00 95.50 72 ILE A CA 1
ATOM 569 C C . ILE A 1 72 ? -21.456 -0.527 13.948 1.00 95.50 72 ILE A C 1
ATOM 571 O O . ILE A 1 72 ? -21.901 -0.650 15.084 1.00 95.50 72 ILE A O 1
ATOM 575 N N . ARG A 1 73 ? -20.138 -0.542 13.714 1.00 94.06 73 ARG A N 1
ATOM 576 C CA . ARG A 1 73 ? -19.137 -0.757 14.770 1.00 94.06 73 ARG A CA 1
ATOM 577 C C . ARG A 1 73 ? -19.234 0.277 15.897 1.00 94.06 73 ARG A C 1
ATOM 579 O O . ARG A 1 73 ? -19.032 -0.068 17.056 1.00 94.06 73 ARG A O 1
ATOM 586 N N . LYS A 1 74 ? -19.500 1.548 15.574 1.00 93.25 74 LYS A N 1
ATOM 587 C CA . LYS A 1 74 ? -19.692 2.598 16.589 1.00 93.25 74 LYS A CA 1
ATOM 588 C C . LYS A 1 74 ? -20.947 2.346 17.423 1.00 93.25 74 LYS A C 1
ATOM 590 O O . LYS A 1 74 ? -20.869 2.498 18.634 1.00 93.25 74 LYS A O 1
ATOM 595 N N . LEU A 1 75 ? -22.053 1.939 16.797 1.00 92.00 75 LEU A N 1
ATOM 596 C CA . LEU A 1 75 ? -23.292 1.603 17.506 1.00 92.00 75 LEU A CA 1
ATOM 597 C C . LEU A 1 75 ? -23.073 0.453 18.490 1.00 92.00 75 LEU A C 1
ATOM 599 O O . LEU A 1 75 ? -23.418 0.596 19.656 1.00 92.00 75 LEU A O 1
ATOM 603 N N . PHE A 1 76 ? -22.412 -0.623 18.057 1.00 92.62 76 PHE A N 1
ATOM 604 C CA . PHE A 1 76 ? -22.086 -1.740 18.947 1.00 92.62 76 PHE A CA 1
ATOM 605 C C . PHE A 1 76 ? -21.204 -1.321 20.123 1.00 92.62 76 PHE A C 1
ATOM 607 O O . PHE A 1 76 ? -21.471 -1.731 21.241 1.00 92.62 76 PHE A O 1
ATOM 614 N N . LYS A 1 77 ? -20.203 -0.455 19.910 1.00 90.62 77 LYS A N 1
ATOM 615 C CA . LYS A 1 77 ? -19.387 0.071 21.018 1.00 90.62 77 LYS A CA 1
ATOM 616 C C . LYS A 1 77 ? -20.196 0.880 22.030 1.00 90.62 77 LYS A C 1
ATOM 618 O O . LYS A 1 77 ? -19.921 0.793 23.217 1.00 90.62 77 LYS A O 1
ATOM 623 N N . VAL A 1 78 ? -21.136 1.702 21.562 1.00 86.62 78 VAL A N 1
ATOM 624 C CA . VAL A 1 78 ? -22.004 2.494 22.449 1.00 86.62 78 VAL A CA 1
ATOM 625 C C . VAL A 1 78 ? -22.938 1.581 23.237 1.00 86.62 78 VAL A C 1
ATOM 627 O O . VAL A 1 78 ? -23.128 1.803 24.425 1.00 86.62 78 VAL A O 1
ATOM 630 N N . TRP A 1 79 ? -23.492 0.556 22.589 1.00 82.88 79 TRP A N 1
ATOM 631 C CA . TRP A 1 79 ? -24.360 -0.422 23.239 1.00 82.88 79 TRP A CA 1
ATOM 632 C C . TRP A 1 79 ? -23.616 -1.199 24.335 1.00 82.88 79 TRP A C 1
ATOM 634 O O . TRP A 1 79 ? -24.054 -1.185 25.477 1.00 82.88 79 TRP A O 1
ATOM 644 N N . ASP A 1 80 ? -22.427 -1.721 24.024 1.00 80.81 80 ASP A N 1
ATOM 645 C CA . ASP A 1 80 ? -21.580 -2.453 24.975 1.00 80.81 80 ASP A CA 1
ATOM 646 C C . ASP A 1 80 ? -21.236 -1.586 26.208 1.00 80.81 80 ASP A C 1
ATOM 648 O O . ASP A 1 80 ? -21.409 -2.006 27.342 1.00 80.81 80 ASP A O 1
ATOM 652 N N . ILE A 1 81 ? -20.858 -0.312 26.028 1.00 72.25 81 ILE A N 1
ATOM 653 C CA . ILE A 1 81 ? -20.575 0.604 27.157 1.00 72.25 81 ILE A CA 1
ATOM 654 C C . ILE A 1 81 ? -21.801 0.822 28.062 1.00 72.25 81 ILE A C 1
ATOM 656 O O . ILE A 1 81 ? -21.651 0.943 29.278 1.00 72.25 81 ILE A O 1
ATOM 660 N N . ASN A 1 82 ? -23.001 0.894 27.486 1.00 69.94 82 ASN A N 1
ATOM 661 C CA . ASN A 1 82 ? -24.220 1.161 28.245 1.00 69.94 82 ASN A CA 1
ATOM 662 C C . ASN A 1 82 ? -24.734 -0.075 29.001 1.00 69.94 82 ASN A C 1
ATOM 664 O O . ASN A 1 82 ? -25.387 0.097 30.027 1.00 69.94 82 ASN A O 1
ATOM 668 N N . ASP A 1 83 ? -24.409 -1.288 28.546 1.00 62.34 83 ASP A N 1
ATOM 669 C CA . ASP A 1 83 ? -24.815 -2.533 29.213 1.00 62.34 83 ASP A CA 1
ATOM 670 C C . ASP A 1 83 ? -23.963 -2.856 30.457 1.00 62.34 83 ASP A C 1
ATOM 672 O O . ASP A 1 83 ? -24.471 -3.450 31.406 1.00 62.34 83 ASP A O 1
ATOM 676 N N . TRP A 1 84 ? -22.698 -2.414 30.515 1.00 58.81 84 TRP A N 1
ATOM 677 C CA . TRP A 1 84 ? -21.820 -2.592 31.692 1.00 58.81 84 TRP A CA 1
ATOM 678 C C . TRP A 1 84 ? -21.813 -1.400 32.666 1.00 58.81 84 TRP A C 1
ATOM 680 O O . TRP A 1 84 ? -21.240 -1.500 33.747 1.00 58.81 84 TRP A O 1
ATOM 690 N N . GLY A 1 85 ? -22.420 -0.265 32.303 1.00 58.06 85 GLY A N 1
ATOM 691 C CA . GLY A 1 85 ? -22.498 0.939 33.147 1.00 58.06 85 GLY A CA 1
ATOM 692 C C . GLY A 1 85 ? -23.720 1.004 34.074 1.00 58.06 85 GLY A C 1
ATOM 693 O O . GLY A 1 85 ? -23.894 2.005 34.768 1.00 58.06 85 GLY A O 1
ATOM 694 N N . GLY A 1 86 ? -24.580 -0.021 34.046 1.00 59.25 86 GLY A N 1
ATOM 695 C CA . GLY A 1 86 ? -25.852 -0.087 34.776 1.00 59.25 86 GLY A CA 1
ATOM 696 C C . GLY A 1 86 ? -25.964 -1.213 35.811 1.00 59.25 86 GLY A C 1
ATOM 697 O O . GLY A 1 86 ? -27.084 -1.510 36.226 1.00 59.25 86 GLY A O 1
ATOM 698 N N . MET A 1 87 ? -24.850 -1.840 36.212 1.00 45.72 87 MET A N 1
ATOM 699 C CA . MET A 1 87 ? -24.776 -2.767 37.355 1.00 45.72 87 MET A CA 1
ATOM 700 C C . MET A 1 87 ? -23.941 -2.178 38.487 1.00 45.72 87 MET A C 1
ATOM 702 O O . MET A 1 87 ? -22.891 -1.567 38.186 1.00 45.72 87 MET A O 1
#

Sequence (87 aa):
MIIKNENISVAAFERKIGVGRNSLSSALRNKSSISHILLAQISKHYPQYSIDWIVYGKDSPHTRSIELLLKIRKLFKVWDINDWGGM

Secondary structure (DSSP, 8-state):
-HHHHTT--HHHHHHHTTPPTTHHHHHHHHTPPPPHHHHHHHHHH-TTS-HHHHHHTT--TTHHHHHHHHHHHHHHHHHHHHHHS--